Protein AF-A0AA47LYY4-F1 (afdb_monomer)

Solvent-accessible surface area (backbone atoms only — not comparable to full-atom values): 5668 Å² total; per-residue (Å²): 122,44,43,43,57,53,39,69,75,48,46,53,84,78,47,53,72,67,56,48,51,48,32,63,71,69,38,53,38,76,73,90,82,62,79,35,68,47,78,62,84,96,43,79,47,66,67,65,73,68,52,45,80,76,32,75,51,44,22,46,26,71,88,76,47,42,78,44,54,35,63,71,60,66,54,70,77,82,82,82,71,95,72,86,76,80,88,79,133

Nearest 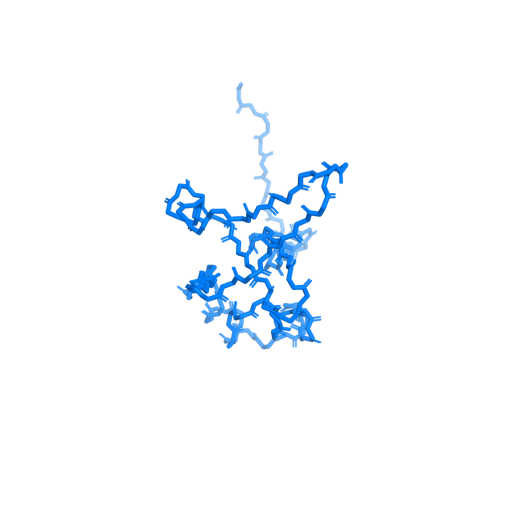PDB structures (foldseek):
  8pjn-assembly1_i  TM=3.592E-01  e=6.336E+00  Homo sapiens

Radius of gyration: 16.39 Å; Cα contacts (8 Å, |Δi|>4): 95; chains: 1; bounding box: 47×23×43 Å

Secondary structure (DSSP, 8-state):
---HHHHHHS-GGGS-HHHHHHHHHH-----SS---EEEETTEEEE--TTHHHH-TTEEEETTTTEEEEHHHHH-----SS--------

Foldseek 3Di:
DLAVQVCVVPQLVNDDPVVLVVNVVVAADQDPPQFQWDDDDPDIDTDDSCVCVVDVQWHA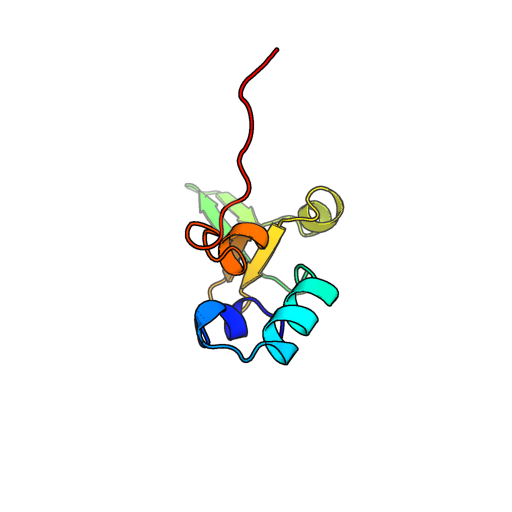HNVVSDIDGSCVRSDPPPPPDDDDDDDDD

Sequence (89 aa):
MNEVDHLLEHRFETLSLEEKFEVKRLGPHHPRDIGISQTAGENIRAFNVEWFAKNKWLTASIQKKALFCFPCLVAVVEKLLGRGRDARI

pLDDT: mean 83.02, std 17.47, range [37.75, 94.94]

Organism: Merluccius polli (NCBI:txid89951)

Structure (mmCIF, N/CA/C/O backbone):
data_AF-A0AA47LYY4-F1
#
_entry.id   AF-A0AA47LYY4-F1
#
loop_
_atom_site.group_PDB
_atom_site.id
_atom_site.type_symbol
_atom_site.label_atom_id
_atom_site.label_alt_id
_atom_site.label_comp_id
_atom_site.label_asym_id
_atom_site.label_entity_id
_atom_site.label_seq_id
_atom_site.pdbx_PDB_ins_code
_atom_site.Cartn_x
_atom_site.Cartn_y
_atom_site.Cartn_z
_atom_site.occupancy
_atom_site.B_iso_or_equiv
_atom_site.auth_seq_id
_atom_site.auth_comp_id
_atom_site.auth_asym_id
_atom_site.auth_atom_id
_atom_site.pdbx_PDB_model_num
ATOM 1 N N . MET A 1 1 ? 1.618 -0.742 11.244 1.00 69.00 1 MET A N 1
ATOM 2 C CA . MET A 1 1 ? 0.167 -1.012 11.412 1.00 69.00 1 MET A CA 1
ATOM 3 C C . MET A 1 1 ? -0.639 -0.811 10.129 1.00 69.00 1 MET A C 1
ATOM 5 O O . MET A 1 1 ? -1.449 -1.674 9.842 1.00 69.00 1 MET A O 1
ATOM 9 N N . ASN A 1 2 ? -0.438 0.247 9.330 1.00 81.75 2 ASN A N 1
ATOM 10 C CA . ASN A 1 2 ? -1.121 0.426 8.027 1.00 81.75 2 ASN A CA 1
ATOM 11 C C . ASN A 1 2 ? -0.269 0.032 6.801 1.00 81.75 2 ASN A C 1
ATOM 13 O O . ASN A 1 2 ? -0.695 0.223 5.662 1.00 81.75 2 ASN A O 1
ATOM 17 N N . GLU A 1 3 ? 0.943 -0.477 7.023 1.00 85.38 3 GLU A N 1
ATOM 18 C CA . GLU A 1 3 ? 1.756 -1.062 5.962 1.00 85.38 3 GLU A CA 1
ATOM 19 C C . GLU A 1 3 ? 1.000 -2.219 5.316 1.00 85.38 3 GLU A C 1
ATOM 21 O O . GLU A 1 3 ? 0.452 -3.084 6.001 1.00 85.38 3 GLU A O 1
ATOM 26 N N . VAL A 1 4 ? 0.986 -2.241 3.986 1.00 88.00 4 VAL A N 1
ATOM 27 C CA . VAL A 1 4 ? 0.270 -3.271 3.232 1.00 88.00 4 VAL A CA 1
ATOM 28 C C . VAL A 1 4 ? 0.810 -4.654 3.555 1.00 88.00 4 VAL A C 1
ATOM 30 O O . VAL A 1 4 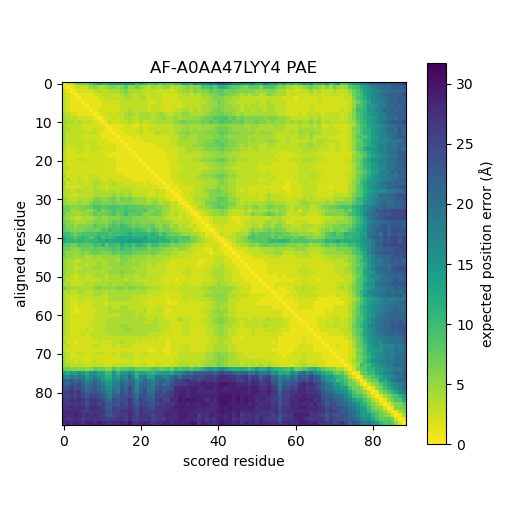? 0.027 -5.586 3.672 1.00 88.00 4 VAL A O 1
ATOM 33 N N . ASP A 1 5 ? 2.121 -4.780 3.751 1.00 89.00 5 ASP A N 1
ATOM 34 C CA . ASP A 1 5 ? 2.75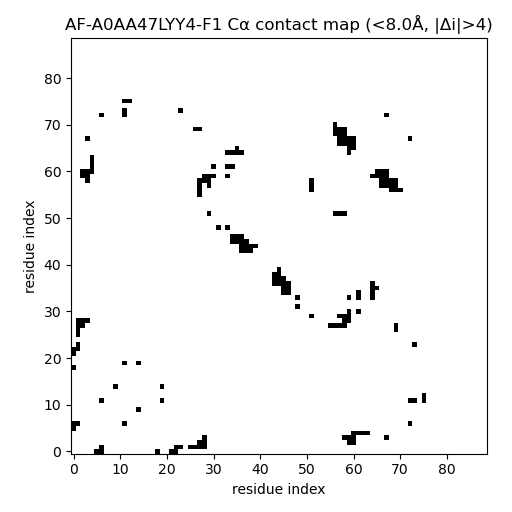4 -6.045 4.127 1.00 89.00 5 ASP A CA 1
ATOM 35 C C . ASP A 1 5 ? 2.149 -6.595 5.428 1.00 89.00 5 ASP A C 1
ATOM 37 O O . ASP A 1 5 ? 1.684 -7.733 5.464 1.00 89.00 5 ASP A O 1
ATOM 41 N N . HIS A 1 6 ? 1.988 -5.738 6.440 1.00 88.50 6 HIS A N 1
ATOM 42 C CA . HIS A 1 6 ? 1.330 -6.106 7.691 1.00 88.50 6 HIS A CA 1
ATOM 43 C C . HIS A 1 6 ? -0.155 -6.458 7.509 1.00 88.50 6 HIS A C 1
ATOM 45 O O . HIS A 1 6 ? -0.608 -7.455 8.063 1.00 88.50 6 HIS A O 1
ATOM 51 N N . LEU A 1 7 ? -0.911 -5.687 6.715 1.00 88.19 7 LEU A N 1
ATOM 52 C CA . LEU A 1 7 ? -2.341 -5.938 6.456 1.00 88.19 7 LEU A CA 1
ATOM 53 C C . LEU A 1 7 ? -2.599 -7.192 5.601 1.00 88.19 7 LEU A C 1
ATOM 55 O O . LEU A 1 7 ? -3.695 -7.753 5.623 1.00 88.19 7 LEU A O 1
ATOM 59 N N . LEU A 1 8 ? -1.605 -7.627 4.824 1.00 87.12 8 LEU A N 1
ATOM 60 C CA . LEU A 1 8 ? -1.657 -8.870 4.058 1.00 87.12 8 LEU A CA 1
ATOM 61 C C . LEU A 1 8 ? -1.373 -10.096 4.933 1.00 87.12 8 LEU A C 1
ATOM 63 O O . LEU A 1 8 ? -1.931 -11.161 4.667 1.00 87.12 8 LEU A O 1
ATOM 67 N N . GLU A 1 9 ? -0.523 -9.954 5.951 1.00 88.56 9 GLU A N 1
ATOM 68 C CA . GLU A 1 9 ? -0.251 -10.993 6.952 1.00 88.56 9 GLU A CA 1
ATOM 69 C C . GLU A 1 9 ? -1.377 -11.088 7.995 1.00 88.56 9 GLU A C 1
ATOM 71 O O . GLU A 1 9 ? -1.844 -12.180 8.317 1.00 88.56 9 GLU A O 1
ATOM 76 N N . HIS A 1 10 ? -1.857 -9.939 8.473 1.00 87.31 10 HIS A N 1
ATOM 77 C CA . HIS A 1 10 ? -2.899 -9.800 9.485 1.00 87.31 10 HIS A CA 1
ATOM 78 C C . HIS A 1 10 ? -4.108 -9.137 8.841 1.00 87.31 10 HIS A C 1
ATOM 80 O O . HIS A 1 10 ? -4.187 -7.910 8.737 1.00 87.31 10 HIS A O 1
ATOM 86 N N . ARG A 1 11 ? -5.048 -9.967 8.376 1.00 85.50 11 ARG A N 1
ATOM 87 C CA . ARG A 1 11 ? -6.236 -9.479 7.671 1.00 85.50 11 ARG A CA 1
ATOM 88 C C . ARG A 1 11 ? -6.940 -8.406 8.495 1.00 85.50 11 ARG A C 1
ATOM 90 O O . ARG A 1 11 ? -7.104 -8.545 9.706 1.00 85.50 11 ARG A O 1
ATOM 97 N N . PHE A 1 12 ? -7.413 -7.357 7.832 1.00 86.81 12 PHE A N 1
ATOM 98 C CA . PHE A 1 12 ? -8.048 -6.231 8.511 1.00 86.81 12 PHE A CA 1
ATOM 99 C C . PHE A 1 12 ? -9.219 -6.670 9.408 1.00 86.81 12 PHE A C 1
ATOM 101 O O . PHE A 1 12 ? -9.433 -6.094 10.470 1.00 86.81 12 PHE A O 1
ATOM 108 N N . GLU A 1 13 ? -9.950 -7.727 9.040 1.00 86.88 13 GLU A N 1
ATOM 109 C CA . GLU A 1 13 ? -11.048 -8.295 9.826 1.00 86.88 13 GLU A CA 1
ATOM 110 C C . GLU A 1 13 ? -10.609 -8.837 11.189 1.00 86.88 13 GLU A C 1
ATOM 112 O O . GLU A 1 13 ? -11.388 -8.752 12.141 1.00 86.88 13 GLU A O 1
ATOM 117 N N . THR A 1 14 ? -9.391 -9.377 11.288 1.00 88.69 14 THR A N 1
ATOM 118 C CA . THR A 1 14 ? -8.880 -10.021 12.508 1.00 88.69 14 THR A CA 1
ATOM 119 C C . THR A 1 14 ? -8.308 -9.028 13.511 1.00 88.69 14 THR A C 1
ATOM 121 O O . THR A 1 14 ? -8.094 -9.393 14.661 1.00 88.69 14 THR A O 1
ATOM 124 N N . LEU A 1 15 ? -8.085 -7.780 13.094 1.00 89.00 15 LEU A N 1
ATOM 125 C CA . LEU A 1 15 ? -7.626 -6.710 13.973 1.00 89.00 15 LEU A CA 1
ATOM 126 C C . LEU A 1 15 ? -8.701 -6.335 15.007 1.00 89.00 15 LEU A C 1
ATOM 128 O O . LEU A 1 15 ? -9.913 -6.405 14.744 1.00 89.00 15 LEU A O 1
ATOM 132 N N . SER A 1 16 ? -8.258 -5.885 16.177 1.00 90.88 16 SER A N 1
ATOM 133 C CA . SER A 1 16 ? -9.119 -5.280 17.192 1.00 90.88 16 SER A CA 1
ATOM 134 C C . SER A 1 16 ? -9.792 -4.007 16.666 1.00 90.88 16 SER A C 1
ATOM 136 O O . SER A 1 16 ? -9.415 -3.436 15.639 1.00 90.88 16 SER A O 1
ATOM 138 N N . LEU A 1 17 ? -10.832 -3.546 17.363 1.00 89.50 17 LEU A N 1
ATOM 139 C CA . LEU A 1 17 ? -11.548 -2.334 16.966 1.00 89.50 17 LEU A CA 1
ATOM 140 C C . LEU A 1 17 ? -10.633 -1.096 16.982 1.00 89.50 17 LEU A C 1
ATOM 142 O O . LEU A 1 17 ? -10.704 -0.276 16.069 1.00 89.50 17 LEU A O 1
ATOM 146 N N . GLU A 1 18 ? -9.765 -0.989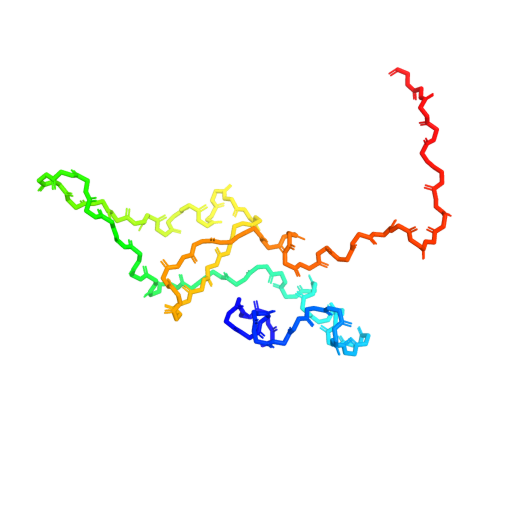 17.987 1.00 92.50 18 GLU A N 1
ATOM 147 C CA . GLU A 1 18 ? -8.796 0.101 18.125 1.00 92.50 18 GLU A CA 1
ATOM 148 C C . GLU A 1 18 ? -7.789 0.108 16.968 1.00 92.50 18 GLU A C 1
ATOM 150 O O . GLU A 1 18 ? -7.623 1.128 16.301 1.00 92.50 18 GLU A O 1
ATOM 155 N N . GLU A 1 19 ? -7.212 -1.050 16.636 1.00 91.25 19 GLU A N 1
ATOM 156 C CA . GLU A 1 19 ? -6.297 -1.193 15.497 1.00 91.25 19 GLU A CA 1
ATOM 157 C C . GLU A 1 19 ? -6.981 -0.851 14.168 1.00 91.25 19 GLU A C 1
ATOM 159 O O . GLU A 1 19 ? -6.404 -0.166 13.323 1.00 91.25 19 GLU A O 1
ATOM 164 N N . LYS A 1 20 ? -8.242 -1.265 13.982 1.00 90.38 20 LYS A N 1
ATOM 165 C CA . LYS A 1 20 ? -9.032 -0.913 12.790 1.00 90.38 20 LYS A CA 1
ATOM 166 C C . LYS A 1 20 ? -9.222 0.595 12.656 1.00 90.38 20 LYS A C 1
ATOM 168 O O . LYS A 1 20 ? -9.126 1.122 11.543 1.00 90.38 20 LYS A O 1
ATOM 173 N N . PHE A 1 21 ? -9.521 1.288 13.756 1.00 91.00 21 PHE A N 1
ATOM 174 C CA . PHE A 1 21 ? -9.632 2.746 13.757 1.00 91.00 21 PHE A CA 1
ATOM 175 C C . PHE A 1 21 ? -8.296 3.407 13.442 1.00 91.00 21 PHE A C 1
ATOM 177 O O . PHE A 1 21 ? -8.259 4.322 12.620 1.00 91.00 21 PHE A O 1
ATOM 184 N N . GLU A 1 22 ? -7.209 2.908 14.022 1.00 93.31 22 GLU A N 1
ATOM 185 C CA . GLU A 1 22 ? -5.878 3.460 13.805 1.00 93.31 22 GLU A CA 1
ATOM 186 C C . GLU A 1 22 ? -5.415 3.292 12.353 1.00 93.31 22 GLU A C 1
ATOM 188 O O . GLU A 1 22 ? -4.992 4.259 11.722 1.00 93.31 22 GLU A O 1
ATOM 193 N N . VAL A 1 23 ? -5.596 2.110 11.758 1.00 91.88 23 VAL A N 1
ATOM 194 C CA . VAL A 1 23 ? -5.298 1.868 10.336 1.00 91.88 23 VAL A CA 1
ATOM 195 C C . VAL A 1 23 ? -6.092 2.818 9.435 1.00 91.88 23 VAL A C 1
ATOM 197 O O . VAL A 1 23 ? -5.528 3.410 8.514 1.00 91.88 23 VAL A O 1
ATOM 200 N N . LYS A 1 24 ? -7.390 3.018 9.708 1.00 90.56 24 LYS A N 1
ATOM 201 C CA . LYS A 1 24 ? -8.226 3.966 8.951 1.00 90.56 24 LYS A CA 1
ATOM 202 C C . LYS A 1 24 ? -7.774 5.418 9.132 1.00 90.56 24 LYS A C 1
ATOM 204 O O . LYS A 1 24 ? -7.802 6.171 8.162 1.00 90.56 24 LYS A O 1
ATOM 209 N N . ARG A 1 25 ? -7.355 5.805 10.342 1.00 92.69 25 ARG A N 1
ATOM 210 C CA . ARG A 1 25 ? -6.854 7.150 10.667 1.00 92.69 25 ARG A CA 1
ATOM 211 C C . ARG A 1 25 ? -5.535 7.452 9.956 1.00 92.69 25 ARG A C 1
ATOM 213 O O . ARG A 1 25 ? -5.365 8.558 9.450 1.00 92.69 25 ARG A O 1
ATOM 220 N N . LEU A 1 26 ? -4.624 6.480 9.916 1.00 92.81 26 LEU A N 1
ATOM 221 C CA . LEU A 1 26 ? -3.332 6.591 9.235 1.00 92.81 26 LEU A CA 1
ATOM 222 C C . LEU A 1 26 ? -3.479 6.634 7.708 1.00 92.81 26 LEU A C 1
ATOM 224 O O . LEU A 1 26 ? -2.680 7.281 7.033 1.00 92.81 26 LEU A O 1
ATOM 228 N N . GLY A 1 27 ? -4.504 5.972 7.164 1.00 92.12 27 GLY A N 1
ATOM 229 C CA . GLY A 1 27 ? -4.751 5.921 5.726 1.00 92.12 27 GLY A CA 1
ATOM 230 C C . GLY A 1 27 ? -3.724 5.064 4.968 1.00 92.12 27 GLY A C 1
ATOM 231 O O . GLY A 1 27 ? -2.983 4.290 5.580 1.00 92.12 27 GLY A O 1
ATOM 232 N N . PRO A 1 28 ? -3.683 5.156 3.629 1.00 92.88 28 PRO A N 1
ATOM 233 C CA . PRO A 1 28 ? -2.742 4.391 2.818 1.00 92.88 28 PRO A CA 1
ATOM 234 C C . PRO A 1 28 ? -1.285 4.750 3.100 1.00 92.88 28 PRO A C 1
ATOM 236 O O . PRO A 1 28 ? -0.903 5.919 3.137 1.00 92.88 28 PRO A O 1
ATOM 239 N N . HIS A 1 29 ? -0.454 3.719 3.234 1.00 92.31 29 HIS A N 1
ATOM 240 C CA . HIS A 1 29 ? 0.991 3.879 3.308 1.00 92.31 29 HIS A CA 1
ATOM 241 C C . HIS A 1 29 ? 1.581 4.092 1.902 1.00 92.31 29 HIS A C 1
ATOM 243 O O . HIS A 1 29 ? 1.288 3.328 0.977 1.00 92.31 29 HIS A O 1
ATOM 249 N N . HIS A 1 30 ? 2.417 5.120 1.737 1.00 92.62 30 HIS A N 1
ATOM 250 C CA . HIS A 1 30 ? 3.085 5.460 0.475 1.00 92.62 30 HIS A CA 1
ATOM 251 C C . HIS A 1 30 ? 4.614 5.364 0.645 1.00 92.62 30 HIS A C 1
ATOM 253 O O . HIS A 1 30 ? 5.253 6.366 0.984 1.00 92.62 30 HIS A O 1
ATOM 259 N N . PRO A 1 31 ? 5.217 4.178 0.447 1.00 87.44 31 PRO A N 1
ATOM 260 C CA . PRO A 1 31 ? 6.661 4.000 0.583 1.00 87.44 31 PRO A CA 1
ATOM 261 C C . PRO A 1 31 ? 7.422 4.777 -0.501 1.00 87.44 31 PRO A C 1
ATOM 263 O O . PRO A 1 31 ? 7.016 4.798 -1.666 1.00 87.44 31 PRO A O 1
ATOM 266 N N . ARG A 1 32 ? 8.535 5.422 -0.125 1.00 83.06 32 ARG A N 1
ATOM 267 C CA . ARG A 1 32 ? 9.371 6.215 -1.054 1.00 83.06 32 ARG A CA 1
ATOM 268 C C . ARG A 1 32 ? 10.359 5.362 -1.849 1.00 83.06 32 ARG A C 1
ATOM 270 O O . ARG A 1 32 ? 10.819 5.784 -2.902 1.00 83.06 32 ARG A O 1
ATOM 277 N N . ASP A 1 33 ? 10.677 4.185 -1.339 1.00 83.69 33 ASP A N 1
ATOM 278 C CA . ASP A 1 33 ? 11.732 3.274 -1.779 1.00 83.69 33 ASP A CA 1
ATOM 279 C C . ASP A 1 33 ? 11.187 2.034 -2.506 1.00 83.69 33 ASP A C 1
ATOM 281 O O . ASP A 1 33 ? 11.865 1.014 -2.633 1.00 83.69 33 ASP A O 1
ATOM 285 N N . ILE A 1 34 ? 9.960 2.105 -3.030 1.00 88.25 34 ILE A N 1
ATOM 286 C CA . ILE A 1 34 ? 9.356 0.966 -3.714 1.00 88.25 34 ILE A CA 1
ATOM 287 C C . ILE A 1 34 ? 9.932 0.731 -5.120 1.00 88.25 34 ILE A C 1
ATOM 289 O O . ILE A 1 34 ? 9.702 1.489 -6.060 1.00 88.25 34 ILE A O 1
ATOM 293 N N . GLY A 1 35 ? 10.629 -0.395 -5.280 1.00 88.94 35 GLY A N 1
ATOM 294 C CA . GLY A 1 35 ? 11.182 -0.860 -6.554 1.00 88.94 35 GLY A CA 1
ATOM 295 C C . GLY A 1 35 ? 10.261 -1.827 -7.301 1.00 88.94 35 GLY A C 1
ATOM 296 O O . GLY A 1 35 ?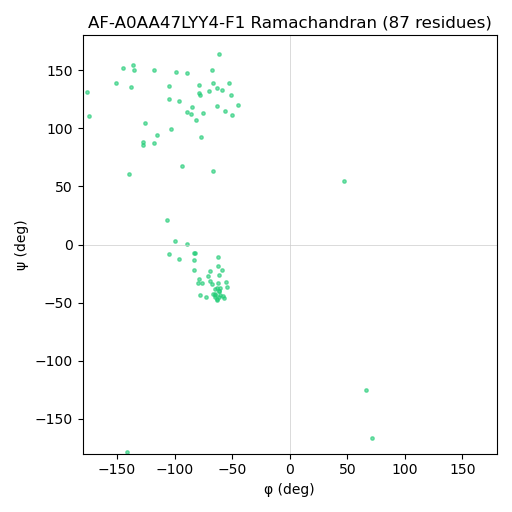 10.595 -3.006 -7.427 1.00 88.94 35 GLY A O 1
ATOM 297 N N . ILE A 1 36 ? 9.112 -1.353 -7.796 1.00 91.94 36 ILE A N 1
ATOM 298 C CA . ILE A 1 36 ? 8.264 -2.140 -8.710 1.00 91.94 36 ILE A CA 1
ATOM 299 C C . ILE A 1 36 ? 8.770 -1.951 -10.137 1.00 91.94 36 ILE A C 1
ATOM 301 O O . ILE A 1 36 ? 8.714 -0.845 -10.680 1.00 91.94 36 ILE A O 1
ATOM 305 N N . SER A 1 37 ? 9.202 -3.042 -10.761 1.00 92.94 37 SER A N 1
ATOM 306 C CA . SER A 1 37 ? 9.543 -3.084 -12.178 1.00 92.94 37 SER A CA 1
ATOM 307 C C . SER A 1 37 ? 8.975 -4.331 -12.849 1.00 92.94 37 SER A C 1
ATOM 309 O O . SER A 1 37 ? 8.798 -5.375 -12.223 1.00 92.94 37 SER A O 1
ATOM 311 N N . GLN A 1 38 ? 8.664 -4.205 -14.135 1.00 90.69 38 GLN A N 1
ATOM 312 C CA . GLN A 1 38 ? 8.159 -5.288 -14.967 1.00 90.69 38 GLN A CA 1
ATOM 313 C C . GLN A 1 38 ? 8.835 -5.241 -16.336 1.00 90.69 38 GLN A C 1
ATOM 315 O O . GLN A 1 38 ? 8.935 -4.182 -16.961 1.00 90.69 38 GLN A O 1
ATOM 320 N N . THR A 1 39 ? 9.259 -6.405 -16.820 1.00 93.62 39 THR A N 1
ATOM 321 C CA . THR A 1 39 ? 9.750 -6.576 -18.189 1.00 93.62 39 THR A CA 1
ATOM 322 C C . THR A 1 39 ? 8.568 -6.639 -19.156 1.00 93.62 39 THR A C 1
ATOM 324 O O . THR A 1 39 ? 7.636 -7.419 -18.963 1.00 93.62 39 THR A O 1
ATOM 327 N N . ALA A 1 40 ? 8.603 -5.819 -20.202 1.00 90.00 40 ALA A N 1
ATOM 328 C CA . ALA A 1 40 ? 7.612 -5.760 -21.268 1.00 90.00 40 ALA A CA 1
ATOM 329 C C . ALA A 1 40 ? 8.326 -5.873 -22.626 1.00 90.00 40 ALA A C 1
ATOM 331 O O . ALA A 1 40 ? 8.708 -4.866 -23.230 1.00 90.00 40 ALA A O 1
ATOM 332 N N . GLY A 1 41 ? 8.526 -7.112 -23.085 1.00 91.06 41 GLY A N 1
ATOM 333 C CA . GLY A 1 41 ? 9.381 -7.416 -24.236 1.00 91.06 41 GLY A CA 1
ATOM 334 C C . GLY A 1 41 ? 10.843 -7.097 -23.919 1.00 91.06 41 GLY A C 1
ATOM 335 O O . GLY A 1 41 ? 11.361 -7.553 -22.905 1.00 91.06 41 GLY A O 1
ATOM 336 N N . GLU A 1 42 ? 11.479 -6.276 -24.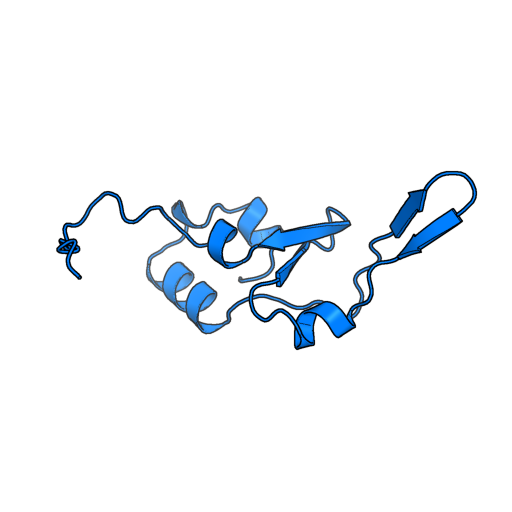751 1.00 93.12 42 GLU A N 1
ATOM 337 C CA . GLU A 1 42 ? 12.858 -5.802 -24.542 1.00 93.12 42 GLU A CA 1
ATOM 338 C C . GLU A 1 42 ? 12.950 -4.609 -23.576 1.00 93.12 42 GLU A C 1
ATOM 340 O 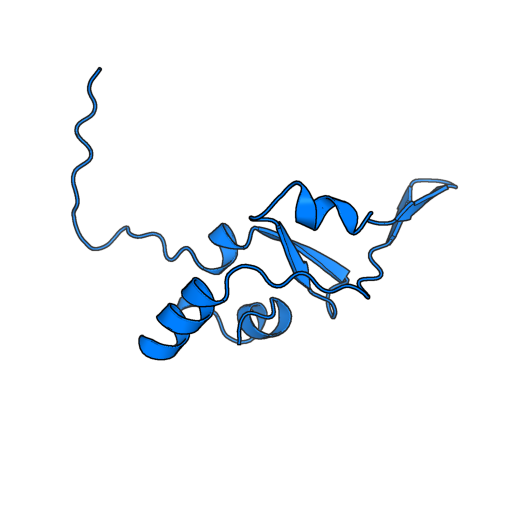O . GLU A 1 42 ? 14.040 -4.196 -23.191 1.00 93.12 42 GLU A O 1
ATOM 345 N N . ASN A 1 43 ? 11.812 -4.040 -23.164 1.00 93.62 43 ASN A N 1
ATOM 346 C CA . ASN A 1 43 ? 11.780 -2.849 -22.321 1.00 93.62 43 ASN A CA 1
ATOM 347 C C . ASN A 1 43 ? 11.558 -3.199 -20.847 1.00 93.62 43 ASN A C 1
ATOM 349 O O . ASN A 1 43 ? 10.811 -4.120 -20.516 1.00 93.62 43 ASN A O 1
ATOM 353 N N . ILE A 1 44 ? 12.124 -2.389 -19.951 1.00 93.25 44 ILE A N 1
ATOM 354 C CA . ILE A 1 44 ? 11.831 -2.424 -18.513 1.00 93.25 44 ILE A CA 1
ATOM 355 C C . ILE A 1 44 ? 10.945 -1.229 -18.175 1.00 93.25 44 ILE A C 1
ATOM 357 O O . ILE A 1 44 ? 11.287 -0.082 -18.456 1.00 93.25 44 ILE A O 1
ATOM 361 N N . ARG A 1 45 ? 9.794 -1.496 -17.558 1.00 92.19 45 ARG A N 1
ATOM 362 C CA . ARG A 1 45 ? 8.889 -0.469 -17.032 1.00 92.19 45 ARG A CA 1
ATOM 363 C C . ARG A 1 45 ? 9.019 -0.434 -15.518 1.00 92.19 45 ARG A C 1
ATOM 365 O O . ARG A 1 45 ? 9.033 -1.487 -14.888 1.00 92.19 45 ARG A O 1
ATOM 372 N N . ALA A 1 46 ? 9.090 0.761 -14.945 1.00 92.62 46 ALA A N 1
ATOM 373 C CA . ALA A 1 46 ? 9.130 0.970 -13.502 1.00 92.62 46 ALA A CA 1
ATOM 374 C C . ALA A 1 46 ? 7.915 1.779 -13.044 1.00 92.62 46 ALA A C 1
ATOM 376 O O . ALA A 1 46 ? 7.381 2.604 -13.790 1.00 92.62 46 ALA A O 1
ATOM 377 N N . PHE A 1 47 ? 7.478 1.541 -11.813 1.00 93.25 47 PHE A N 1
ATOM 378 C CA . PHE A 1 47 ? 6.436 2.349 -11.198 1.00 93.25 47 PHE A CA 1
ATOM 379 C C . PHE A 1 47 ? 6.961 3.755 -10.875 1.00 93.25 47 PHE A C 1
ATOM 381 O O . PHE A 1 47 ? 8.025 3.905 -10.279 1.00 93.25 47 PHE A O 1
ATOM 388 N N . ASN A 1 48 ? 6.199 4.789 -11.242 1.00 92.94 48 ASN A N 1
ATOM 389 C CA . ASN A 1 48 ? 6.500 6.166 -10.855 1.00 92.94 48 ASN A CA 1
ATOM 390 C C . ASN A 1 48 ? 5.817 6.486 -9.512 1.00 92.94 48 ASN A C 1
ATOM 392 O O . ASN A 1 48 ? 4.593 6.579 -9.439 1.00 92.94 48 ASN A O 1
ATOM 396 N N . VAL A 1 49 ? 6.619 6.713 -8.469 1.00 92.50 49 VAL A N 1
ATOM 397 C CA . VAL A 1 49 ? 6.164 7.022 -7.101 1.00 92.50 49 VAL A CA 1
ATOM 398 C C . VAL A 1 49 ? 5.295 8.283 -6.994 1.00 92.50 49 VAL A C 1
ATOM 400 O O . VAL A 1 49 ? 4.483 8.392 -6.077 1.00 92.50 49 VAL A O 1
ATOM 403 N N . GLU A 1 50 ? 5.371 9.209 -7.952 1.00 93.12 50 GLU A N 1
ATOM 404 C CA . GLU A 1 50 ? 4.497 10.390 -8.013 1.00 93.12 50 GLU A CA 1
ATOM 405 C C . GLU A 1 50 ? 3.012 10.024 -8.171 1.00 93.12 50 GLU A C 1
ATOM 407 O O . GLU A 1 50 ? 2.128 10.831 -7.866 1.00 93.12 50 GLU A O 1
ATOM 412 N N . TRP A 1 51 ? 2.703 8.799 -8.612 1.00 94.06 51 TRP A N 1
ATOM 413 C CA . TRP A 1 51 ? 1.326 8.312 -8.691 1.00 94.06 51 TRP A CA 1
ATOM 414 C C . TRP A 1 51 ? 0.624 8.270 -7.333 1.00 94.06 51 TRP A C 1
ATOM 416 O O . TRP A 1 51 ? -0.598 8.437 -7.311 1.00 94.06 51 TRP A O 1
ATOM 426 N N . PHE A 1 52 ? 1.356 8.140 -6.221 1.00 94.38 52 PHE A N 1
ATOM 427 C CA . PHE A 1 52 ? 0.776 8.233 -4.876 1.00 94.38 52 PHE A CA 1
ATOM 428 C C . PHE A 1 52 ? 0.185 9.618 -4.588 1.00 94.38 52 PHE A C 1
ATOM 430 O O . PHE A 1 52 ? -0.889 9.722 -4.000 1.00 94.38 52 PHE A O 1
ATOM 437 N N . ALA A 1 53 ? 0.826 10.694 -5.058 1.00 91.69 53 ALA A N 1
ATOM 438 C CA . ALA A 1 53 ? 0.301 12.050 -4.885 1.00 91.69 53 ALA A CA 1
ATOM 439 C C . ALA A 1 53 ? -0.993 12.267 -5.688 1.00 91.69 53 ALA A C 1
ATOM 441 O O . ALA A 1 53 ? -1.902 12.967 -5.240 1.00 91.69 53 ALA A O 1
ATOM 442 N N . LYS A 1 54 ? -1.090 11.633 -6.863 1.00 94.38 54 LYS A N 1
ATOM 443 C CA . LYS A 1 54 ? -2.265 11.708 -7.744 1.00 94.38 54 LYS A CA 1
ATOM 444 C C . LYS A 1 54 ? -3.412 10.806 -7.279 1.00 94.38 54 LYS A C 1
ATOM 446 O O . LYS A 1 54 ? -4.572 11.136 -7.505 1.00 94.38 54 LYS A O 1
ATOM 451 N N . ASN A 1 55 ? -3.107 9.688 -6.618 1.00 93.88 55 ASN A N 1
ATOM 452 C CA . ASN A 1 55 ? -4.079 8.655 -6.262 1.00 93.88 55 ASN A CA 1
ATOM 453 C C . ASN A 1 55 ? -3.994 8.347 -4.772 1.00 93.88 55 ASN A C 1
ATOM 455 O O . ASN A 1 55 ? -3.358 7.386 -4.357 1.00 93.88 55 ASN A O 1
ATOM 459 N N . LYS A 1 56 ? -4.707 9.140 -3.970 1.00 91.56 56 LYS A N 1
ATOM 460 C CA . LYS A 1 56 ? -4.705 9.032 -2.502 1.00 91.56 56 LYS A CA 1
ATOM 461 C C . LYS A 1 56 ? -5.222 7.699 -1.947 1.00 91.56 56 LYS A C 1
ATOM 463 O O . LYS A 1 56 ? -5.145 7.498 -0.749 1.00 91.56 56 LYS A O 1
ATOM 468 N N . TRP A 1 57 ? -5.825 6.838 -2.764 1.00 93.38 57 TRP A N 1
ATOM 469 C CA . TRP A 1 57 ? -6.305 5.508 -2.364 1.00 93.38 57 TRP A CA 1
ATOM 470 C C . TRP A 1 57 ? -5.294 4.395 -2.681 1.00 93.38 57 TRP A C 1
ATOM 472 O O . TRP A 1 57 ? -5.481 3.255 -2.250 1.00 93.38 57 TRP A O 1
ATOM 482 N N . LEU A 1 58 ? -4.267 4.702 -3.477 1.00 94.94 58 LEU A N 1
ATOM 483 C CA . LEU A 1 58 ? -3.270 3.749 -3.941 1.00 94.94 58 LEU A CA 1
ATOM 484 C C . LEU A 1 58 ? -2.261 3.486 -2.828 1.00 94.94 58 LEU A C 1
ATOM 486 O O . LEU A 1 58 ? -1.789 4.406 -2.182 1.00 94.94 58 LEU A O 1
ATOM 490 N N . THR A 1 59 ? -1.889 2.234 -2.625 1.00 94.56 59 THR A N 1
ATOM 491 C CA . THR A 1 59 ? -0.842 1.856 -1.676 1.00 94.56 59 THR A CA 1
ATOM 492 C C . THR A 1 59 ? -0.005 0.722 -2.258 1.00 94.56 59 THR A C 1
ATOM 494 O O . THR A 1 59 ? -0.198 0.315 -3.407 1.00 94.56 59 THR A O 1
ATOM 497 N N . ALA A 1 60 ? 0.975 0.250 -1.501 1.00 94.38 60 ALA A N 1
ATOM 498 C CA . ALA A 1 60 ? 2.051 -0.570 -2.012 1.00 94.38 60 ALA A CA 1
ATOM 499 C C . ALA A 1 60 ? 2.593 -1.534 -0.956 1.00 94.38 60 ALA A C 1
ATOM 501 O O . ALA A 1 60 ? 2.786 -1.161 0.200 1.00 94.38 60 ALA A O 1
ATOM 502 N N . SER A 1 61 ? 2.876 -2.756 -1.398 1.00 91.56 61 SER A N 1
ATOM 503 C CA . SER A 1 61 ? 3.627 -3.769 -0.660 1.00 91.56 61 SER A CA 1
ATOM 504 C C . SER A 1 61 ? 5.086 -3.717 -1.101 1.00 91.56 61 SER A C 1
ATOM 506 O O . SER A 1 61 ? 5.373 -3.866 -2.296 1.00 91.56 61 SER A O 1
ATOM 508 N N . ILE A 1 62 ? 6.003 -3.516 -0.151 1.00 90.31 62 ILE A N 1
ATOM 509 C CA . ILE A 1 62 ? 7.444 -3.527 -0.430 1.00 90.31 62 ILE A CA 1
ATOM 510 C C . ILE A 1 62 ? 7.874 -4.972 -0.679 1.00 90.31 62 ILE A C 1
ATOM 512 O O . ILE A 1 62 ? 8.547 -5.252 -1.672 1.00 90.31 62 ILE A O 1
ATOM 516 N N . GLN A 1 63 ? 7.420 -5.902 0.169 1.00 90.31 63 GLN A N 1
ATOM 517 C CA . GLN A 1 63 ? 7.796 -7.314 0.075 1.00 90.31 63 GLN A CA 1
ATOM 518 C C . GLN A 1 63 ? 7.332 -7.960 -1.236 1.00 90.31 63 GLN A C 1
ATOM 520 O O . GLN A 1 63 ? 8.115 -8.627 -1.913 1.00 90.31 63 GLN A O 1
ATOM 525 N N . LYS A 1 64 ? 6.069 -7.750 -1.633 1.00 90.81 64 LYS A N 1
ATOM 526 C CA . LYS A 1 64 ? 5.509 -8.339 -2.862 1.00 90.81 64 LYS A CA 1
ATOM 527 C C . LYS A 1 64 ? 5.837 -7.545 -4.119 1.00 90.81 64 LYS A C 1
ATOM 529 O O . LYS A 1 64 ? 5.508 -8.015 -5.205 1.00 90.81 64 LYS A O 1
ATOM 534 N N . LYS A 1 65 ? 6.438 -6.354 -3.990 1.00 91.44 65 LYS A N 1
ATOM 535 C CA . LYS A 1 65 ? 6.678 -5.419 -5.101 1.00 91.44 65 LYS A CA 1
ATOM 536 C C . LYS A 1 65 ? 5.419 -5.252 -5.956 1.00 91.44 65 LYS A C 1
ATOM 538 O O . LYS A 1 65 ? 5.434 -5.468 -7.167 1.00 91.44 65 LYS A O 1
ATOM 543 N N . ALA A 1 66 ? 4.314 -4.889 -5.310 1.00 91.75 66 ALA A N 1
ATOM 544 C CA . ALA A 1 66 ? 3.016 -4.772 -5.964 1.00 91.75 66 ALA A CA 1
ATOM 545 C C . ALA A 1 66 ? 2.177 -3.628 -5.384 1.00 91.75 66 ALA A C 1
ATOM 547 O O . ALA A 1 66 ? 2.306 -3.266 -4.212 1.00 91.75 66 ALA A O 1
ATOM 548 N N . LEU A 1 67 ? 1.303 -3.074 -6.225 1.00 93.50 67 LEU A N 1
ATOM 549 C CA . LEU A 1 67 ? 0.345 -2.036 -5.851 1.00 93.50 67 LEU A CA 1
ATOM 550 C C . LEU A 1 67 ? -0.959 -2.651 -5.355 1.00 93.50 67 LEU A C 1
ATOM 552 O O . LEU A 1 67 ? -1.401 -3.685 -5.851 1.00 93.50 67 LEU A O 1
ATOM 556 N N . PHE A 1 68 ? -1.604 -1.960 -4.422 1.00 93.62 68 PHE A N 1
ATOM 557 C CA . PHE A 1 68 ? -2.878 -2.363 -3.846 1.00 93.62 68 PHE A CA 1
ATOM 558 C C . PHE A 1 68 ? -3.826 -1.170 -3.726 1.00 93.62 68 PHE A C 1
ATOM 560 O O . PHE A 1 68 ? -3.420 -0.014 -3.610 1.00 93.62 68 PHE A O 1
ATOM 567 N N . CYS A 1 69 ? -5.119 -1.471 -3.732 1.00 93.12 69 CYS A N 1
ATOM 568 C CA . CYS A 1 69 ? -6.175 -0.525 -3.405 1.00 93.12 69 CYS A CA 1
ATOM 569 C C . CYS A 1 69 ? -6.366 -0.515 -1.884 1.00 93.12 69 CYS A C 1
ATOM 571 O O . CYS A 1 69 ? -6.839 -1.502 -1.323 1.00 93.12 69 CYS A O 1
ATOM 573 N N . PHE A 1 70 ? -6.024 0.585 -1.207 1.00 92.62 70 PHE A N 1
ATOM 574 C CA . PHE A 1 70 ? -6.153 0.666 0.251 1.00 92.62 70 PHE A CA 1
ATOM 575 C C . PHE A 1 70 ? -7.597 0.504 0.739 1.00 92.62 70 PHE A C 1
ATOM 577 O O . PHE A 1 70 ? -7.808 -0.317 1.629 1.00 92.62 70 PHE A O 1
ATOM 584 N N . PRO A 1 71 ? -8.613 1.156 0.132 1.00 91.00 71 PRO A N 1
ATOM 585 C CA . PRO A 1 71 ? -10.006 0.885 0.476 1.00 91.00 71 PRO A CA 1
ATOM 586 C C . PRO A 1 71 ? -10.363 -0.595 0.358 1.00 91.00 71 PRO A C 1
ATOM 588 O O . PRO A 1 71 ? -11.094 -1.101 1.189 1.00 91.00 71 PRO A O 1
ATOM 591 N N . CYS A 1 72 ? -9.811 -1.307 -0.624 1.00 90.25 72 CYS A N 1
ATOM 592 C CA . CYS A 1 72 ? -10.072 -2.727 -0.828 1.00 90.25 72 CYS A CA 1
ATOM 593 C C . CYS A 1 72 ? -9.421 -3.608 0.252 1.00 90.25 72 CYS A C 1
ATOM 595 O O . CYS A 1 72 ? -9.931 -4.686 0.529 1.00 90.25 72 CYS A O 1
ATOM 597 N N . LEU A 1 73 ? -8.319 -3.154 0.863 1.00 88.06 73 LEU A N 1
ATOM 598 C CA . LEU A 1 73 ? -7.663 -3.834 1.987 1.00 88.06 73 LEU A CA 1
ATOM 599 C C . LEU A 1 73 ? -8.411 -3.635 3.311 1.00 88.06 73 LEU A C 1
ATOM 601 O O . LEU A 1 73 ? -8.383 -4.518 4.159 1.00 88.06 73 LEU A O 1
ATOM 605 N N . VAL A 1 74 ? -9.053 -2.476 3.501 1.00 87.19 74 VAL A N 1
ATOM 606 C CA . VAL A 1 74 ? -9.725 -2.117 4.767 1.00 87.19 74 VAL A CA 1
ATOM 607 C C . VAL A 1 74 ? -11.252 -2.212 4.710 1.00 87.19 74 VAL A C 1
ATOM 609 O O . VAL A 1 74 ? -11.930 -2.052 5.729 1.00 87.19 74 VAL A O 1
ATOM 612 N N . ALA A 1 75 ? -11.823 -2.434 3.527 1.00 77.50 75 ALA A N 1
ATOM 613 C CA . ALA A 1 75 ? -13.250 -2.635 3.355 1.00 77.50 75 ALA A CA 1
ATOM 614 C C . ALA A 1 75 ? -13.617 -4.055 3.779 1.00 77.50 75 ALA A C 1
ATOM 616 O O . ALA A 1 75 ? -13.670 -4.978 2.971 1.00 77.50 75 ALA A O 1
ATOM 617 N N . VAL A 1 76 ? -14.000 -4.194 5.045 1.00 61.06 76 VAL A N 1
ATOM 618 C CA . VAL A 1 76 ? -15.024 -5.177 5.389 1.00 61.06 76 VAL A CA 1
ATOM 619 C C . VAL A 1 76 ? -16.268 -4.712 4.652 1.00 61.06 76 VAL A C 1
ATOM 621 O O . VAL A 1 76 ? -16.716 -3.584 4.862 1.00 61.06 76 VAL A O 1
ATOM 624 N N . VAL A 1 77 ? -16.805 -5.527 3.747 1.00 47.62 77 VAL A N 1
ATOM 625 C CA . VAL A 1 77 ? -18.130 -5.266 3.189 1.00 47.62 77 VAL A CA 1
ATOM 626 C C . VAL A 1 77 ? -19.054 -5.025 4.386 1.00 47.62 77 VAL A C 1
ATOM 628 O O . VAL A 1 77 ? -19.310 -5.955 5.148 1.00 47.62 77 VAL A O 1
ATOM 631 N N . GLU A 1 78 ? -19.539 -3.796 4.580 1.00 46.94 78 GLU A N 1
ATOM 632 C CA . GLU A 1 78 ? -20.633 -3.489 5.507 1.00 46.94 78 GLU A CA 1
ATOM 633 C C . GLU A 1 78 ? -21.919 -4.139 4.967 1.00 46.94 78 GLU A C 1
ATOM 635 O O . GLU A 1 78 ? -22.871 -3.481 4.564 1.00 46.94 78 GLU A O 1
ATOM 640 N N . LYS A 1 79 ? -21.938 -5.470 4.879 1.00 41.75 79 LYS A N 1
ATOM 641 C CA . LYS A 1 79 ? -23.124 -6.259 4.555 1.00 41.75 79 LYS A CA 1
ATOM 642 C C . LYS A 1 79 ? -23.909 -6.634 5.805 1.00 41.75 79 LYS A C 1
ATOM 644 O O . LYS A 1 79 ? -24.934 -7.287 5.680 1.00 41.75 79 LYS A O 1
ATOM 649 N N . LEU A 1 80 ? -23.469 -6.219 6.992 1.00 39.72 80 LEU A N 1
ATOM 650 C CA . LEU A 1 80 ? -24.100 -6.595 8.252 1.00 39.72 80 LEU A CA 1
ATOM 651 C C . LEU A 1 80 ? -24.170 -5.421 9.226 1.00 39.72 80 LEU A C 1
ATOM 653 O O . LEU A 1 80 ? -23.586 -5.514 10.292 1.00 39.72 80 LEU A O 1
ATOM 657 N N . LEU A 1 81 ? -24.853 -4.332 8.857 1.00 41.22 81 LEU A N 1
ATOM 658 C CA . LEU A 1 81 ? -25.660 -3.498 9.768 1.00 41.22 81 LEU A CA 1
ATOM 659 C C . LEU A 1 81 ? -26.390 -2.423 8.940 1.00 41.22 81 LEU A C 1
ATOM 661 O O . LEU A 1 81 ? -25.782 -1.541 8.343 1.00 41.22 81 LEU A O 1
ATOM 665 N N . GLY A 1 82 ? -27.713 -2.563 8.845 1.00 46.06 82 GLY A N 1
ATOM 666 C CA . GLY A 1 82 ? -28.580 -1.856 7.906 1.00 46.06 82 GLY A CA 1
ATOM 667 C C . GLY A 1 82 ? -28.519 -0.327 7.943 1.00 46.06 82 GLY A C 1
ATOM 668 O O . GLY A 1 82 ? -29.032 0.314 8.857 1.00 46.06 82 GLY A O 1
ATOM 669 N N . ARG A 1 83 ? -28.043 0.261 6.844 1.00 40.62 83 ARG A N 1
ATOM 670 C CA . ARG A 1 83 ? -28.461 1.596 6.408 1.00 40.62 83 ARG A CA 1
ATOM 671 C C . ARG A 1 83 ? -28.945 1.511 4.972 1.00 40.62 83 ARG A C 1
ATOM 673 O O . ARG A 1 83 ? -28.160 1.346 4.039 1.00 40.62 83 ARG A O 1
ATOM 680 N N . GLY A 1 84 ? -30.270 1.572 4.839 1.00 47.78 84 GLY A N 1
ATOM 681 C CA . GLY A 1 84 ? -30.960 1.692 3.568 1.00 47.78 84 GLY A CA 1
ATOM 682 C C . GLY A 1 84 ? -30.376 2.842 2.760 1.00 47.78 84 GLY A C 1
ATOM 683 O O . GLY A 1 84 ? -30.219 3.956 3.255 1.00 47.78 84 GLY A O 1
ATOM 684 N N . ARG A 1 85 ? -30.030 2.550 1.511 1.00 41.78 85 ARG A N 1
ATOM 685 C CA . ARG A 1 85 ? -29.923 3.573 0.483 1.00 41.78 85 ARG A CA 1
ATOM 686 C C . ARG A 1 85 ? -31.168 3.439 -0.366 1.00 41.78 85 ARG A C 1
ATOM 688 O O . ARG A 1 85 ? -31.260 2.535 -1.193 1.00 41.78 85 ARG A O 1
ATOM 695 N N . ASP A 1 86 ? -32.119 4.318 -0.072 1.00 40.38 86 ASP A N 1
ATOM 696 C CA . ASP A 1 86 ? -33.164 4.714 -0.999 1.00 40.38 86 ASP A CA 1
ATOM 697 C C . ASP A 1 86 ? -32.533 4.979 -2.365 1.00 40.38 86 ASP A C 1
ATOM 699 O O . ASP A 1 86 ? -31.648 5.824 -2.522 1.00 40.38 86 ASP A O 1
ATOM 703 N N . ALA A 1 87 ? -32.985 4.212 -3.348 1.00 42.16 87 ALA A N 1
ATOM 704 C CA . ALA A 1 87 ? -32.792 4.520 -4.747 1.00 42.16 87 ALA A CA 1
ATOM 705 C C . ALA A 1 87 ? -33.865 5.537 -5.156 1.00 42.16 87 ALA A C 1
ATOM 707 O O . ALA A 1 87 ? -35.041 5.190 -5.246 1.00 42.16 87 ALA A O 1
ATOM 708 N N . ARG A 1 88 ? -33.448 6.789 -5.360 1.00 37.75 88 ARG A N 1
ATOM 709 C CA . ARG A 1 88 ? -34.083 7.871 -6.145 1.00 37.75 88 ARG A CA 1
ATOM 710 C C . ARG A 1 88 ? -33.097 9.045 -6.083 1.00 37.75 88 ARG A C 1
ATOM 712 O O . ARG A 1 88 ? -32.589 9.333 -5.007 1.00 37.75 88 ARG A O 1
ATOM 719 N N . ILE A 1 89 ? -32.722 9.714 -7.168 1.00 39.22 89 ILE A N 1
ATOM 720 C CA . ILE A 1 89 ? -33.480 10.170 -8.342 1.00 39.22 89 ILE A CA 1
ATOM 721 C C . ILE A 1 89 ? -32.614 9.986 -9.590 1.00 39.22 89 ILE A C 1
ATOM 723 O O . ILE A 1 89 ? -31.400 10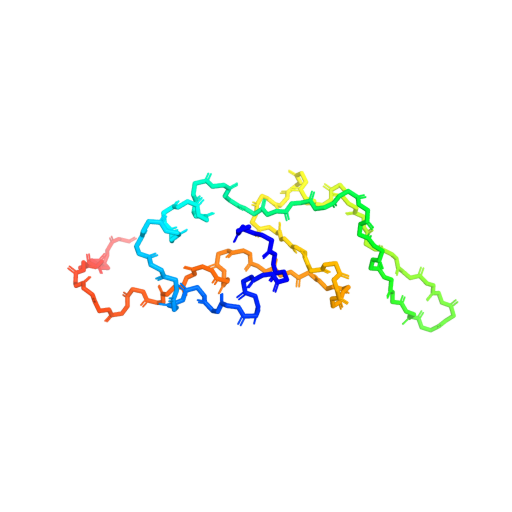.269 -9.490 1.00 39.22 89 ILE A O 1
#

Mean predicted aligned error: 8.24 Å